Protein AF-W1YCS9-F1 (afdb_monomer_lite)

pLDDT: mean 95.97, std 5.29, range [67.75, 98.75]

Structure (mmCIF, N/CA/C/O backbone):
data_AF-W1YCS9-F1
#
_entry.id   AF-W1YCS9-F1
#
loop_
_atom_site.group_PDB
_atom_site.id
_atom_site.type_symbol
_atom_site.label_atom_id
_atom_site.label_alt_id
_atom_site.label_comp_id
_atom_site.label_asym_id
_atom_site.label_entity_id
_atom_site.label_seq_id
_atom_site.pdbx_PDB_ins_code
_atom_site.Cartn_x
_atom_site.Cartn_y
_atom_site.Cartn_z
_atom_site.occupancy
_atom_site.B_iso_or_equiv
_atom_site.auth_seq_id
_atom_site.auth_comp_id
_atom_site.auth_asym_id
_atom_site.auth_atom_id
_atom_site.pdbx_PDB_model_num
ATOM 1 N N . THR A 1 1 ? 3.116 2.735 -17.475 1.00 95.44 1 THR A N 1
ATOM 2 C CA . THR A 1 1 ? 2.582 1.876 -18.556 1.00 95.44 1 THR A CA 1
ATOM 3 C C . THR A 1 1 ? 1.106 1.616 -18.307 1.00 95.44 1 THR A C 1
ATOM 5 O O . THR A 1 1 ? 0.650 1.891 -17.201 1.00 95.44 1 THR A O 1
ATOM 8 N N . ASP A 1 2 ? 0.365 1.083 -19.282 1.00 97.62 2 ASP A N 1
ATOM 9 C CA . ASP A 1 2 ? -1.050 0.705 -19.088 1.00 97.62 2 ASP A CA 1
ATOM 10 C C . ASP A 1 2 ? -1.219 -0.318 -17.955 1.00 97.62 2 ASP A C 1
ATOM 12 O O . ASP A 1 2 ? -2.164 -0.255 -17.173 1.00 97.62 2 ASP A O 1
ATOM 16 N N . GLU A 1 3 ? -0.248 -1.218 -17.813 1.00 97.56 3 GLU A N 1
ATOM 17 C CA . GLU A 1 3 ? -0.187 -2.184 -16.719 1.00 97.56 3 GLU A CA 1
ATOM 18 C C . GLU A 1 3 ? -0.007 -1.514 -15.350 1.00 97.56 3 GLU A C 1
ATOM 20 O O . GLU A 1 3 ? -0.786 -1.768 -14.435 1.00 97.56 3 GLU A O 1
ATOM 25 N N . GLN A 1 4 ? 0.949 -0.587 -15.221 1.00 97.94 4 GLN A N 1
ATOM 26 C CA . GLN A 1 4 ? 1.113 0.191 -13.988 1.00 97.94 4 GLN A CA 1
ATOM 27 C C . GLN A 1 4 ? -0.133 1.027 -13.682 1.00 97.94 4 GLN A C 1
ATOM 29 O O . GLN A 1 4 ? -0.489 1.181 -12.522 1.00 97.94 4 GLN A O 1
ATOM 34 N N . TRP A 1 5 ? -0.820 1.551 -14.701 1.00 98.62 5 TRP A N 1
ATOM 35 C CA . TRP A 1 5 ? -2.078 2.271 -14.505 1.00 98.62 5 TRP A CA 1
ATOM 36 C C . TRP A 1 5 ? -3.176 1.359 -13.946 1.00 98.62 5 TRP A C 1
ATOM 38 O O . TRP A 1 5 ? -3.887 1.739 -13.017 1.00 98.62 5 TRP A O 1
ATOM 48 N N . ALA A 1 6 ? -3.271 0.124 -14.445 1.00 98.62 6 ALA A N 1
ATOM 49 C CA . ALA A 1 6 ? -4.189 -0.874 -13.907 1.00 98.62 6 ALA A CA 1
ATOM 50 C C . ALA A 1 6 ? -3.869 -1.236 -12.443 1.00 98.62 6 ALA A C 1
ATOM 52 O O . ALA A 1 6 ? -4.795 -1.388 -11.642 1.00 98.62 6 ALA A O 1
ATOM 53 N N . ASP A 1 7 ? -2.585 -1.326 -12.088 1.00 98.69 7 ASP A N 1
ATOM 54 C CA . ASP A 1 7 ? -2.128 -1.549 -10.712 1.00 98.69 7 ASP A CA 1
ATOM 55 C C . ASP A 1 7 ? -2.415 -0.347 -9.801 1.00 98.69 7 ASP A C 1
ATOM 57 O O . ASP A 1 7 ? -2.834 -0.539 -8.660 1.00 98.69 7 ASP A O 1
ATOM 61 N N . ILE A 1 8 ? -2.269 0.885 -10.305 1.00 98.75 8 ILE A N 1
ATOM 62 C CA . ILE A 1 8 ? -2.638 2.116 -9.587 1.00 98.75 8 ILE A CA 1
ATOM 63 C C . ILE A 1 8 ? -4.131 2.103 -9.254 1.00 98.75 8 ILE A C 1
ATOM 65 O O . ILE A 1 8 ? -4.493 2.285 -8.093 1.00 98.75 8 ILE A O 1
ATOM 69 N N . CYS A 1 9 ? -5.004 1.862 -10.238 1.00 98.75 9 CYS A N 1
ATOM 70 C CA . CYS A 1 9 ? -6.451 1.839 -10.011 1.00 98.75 9 CYS A CA 1
ATOM 71 C C . CYS A 1 9 ? -6.858 0.746 -9.013 1.00 98.75 9 CYS A C 1
ATOM 73 O O . CYS A 1 9 ? -7.662 0.999 -8.118 1.00 98.75 9 CYS A O 1
ATOM 75 N N . PHE A 1 10 ? -6.282 -0.453 -9.141 1.00 98.69 10 PHE A N 1
ATOM 76 C CA . PHE A 1 10 ? -6.533 -1.559 -8.218 1.00 98.69 10 PHE A CA 1
ATOM 77 C C . PHE A 1 10 ? -6.045 -1.246 -6.794 1.00 98.69 10 PHE A C 1
ATOM 79 O O . PHE A 1 10 ? -6.783 -1.433 -5.827 1.00 98.69 10 PHE A O 1
ATOM 86 N N . GLY A 1 11 ? -4.820 -0.733 -6.660 1.00 98.56 11 GLY A N 1
ATOM 87 C CA . GLY A 1 11 ? -4.238 -0.372 -5.370 1.00 98.56 11 GLY A CA 1
ATOM 88 C C . GLY A 1 11 ? -4.954 0.795 -4.692 1.00 98.56 11 GLY A C 1
ATOM 89 O O . GLY A 1 11 ? -5.065 0.801 -3.471 1.00 98.56 11 GLY A O 1
ATOM 90 N N . PHE A 1 12 ? -5.480 1.756 -5.455 1.00 98.44 12 PHE A N 1
ATOM 91 C CA . PHE A 1 12 ? -6.209 2.905 -4.910 1.00 98.44 12 PHE A CA 1
ATOM 92 C C . PHE A 1 12 ? -7.510 2.486 -4.230 1.00 98.44 12 PHE A C 1
ATOM 94 O O . PHE A 1 12 ? -7.756 2.874 -3.088 1.00 98.44 12 PHE A O 1
ATOM 101 N N . GLU A 1 13 ? -8.305 1.651 -4.902 1.00 98.06 13 GLU A N 1
ATOM 102 C CA . GLU A 1 13 ? -9.541 1.106 -4.337 1.00 98.06 13 GLU A CA 1
ATOM 103 C C . GLU A 1 13 ? -9.249 0.304 -3.061 1.00 98.06 13 GLU A C 1
ATOM 105 O O . GLU A 1 13 ? -9.868 0.524 -2.019 1.00 98.06 13 GLU A O 1
ATOM 110 N N . LEU A 1 14 ? -8.231 -0.564 -3.103 1.00 97.94 14 LEU A N 1
ATOM 111 C CA . LEU A 1 14 ? -7.827 -1.355 -1.945 1.00 97.94 14 LEU A CA 1
ATOM 112 C C . LEU A 1 14 ? -7.348 -0.476 -0.778 1.00 97.94 14 LEU A C 1
ATOM 114 O O . LEU A 1 14 ? -7.780 -0.678 0.354 1.00 97.94 14 LEU A O 1
ATOM 118 N N . ALA A 1 15 ? -6.486 0.512 -1.031 1.00 97.56 15 ALA A N 1
ATOM 119 C CA . ALA A 1 15 ? -5.971 1.410 0.002 1.00 97.56 15 ALA A CA 1
ATOM 120 C C . ALA A 1 15 ? -7.090 2.224 0.673 1.00 97.56 15 ALA A C 1
ATOM 122 O O . ALA A 1 15 ? -7.081 2.369 1.897 1.00 97.56 15 ALA A O 1
ATOM 123 N N . LYS A 1 16 ? -8.097 2.679 -0.090 1.00 96.31 16 LYS A N 1
ATOM 124 C CA . LYS A 1 16 ? -9.277 3.359 0.468 1.00 96.31 16 LYS A CA 1
ATOM 125 C C . LYS A 1 16 ? -10.100 2.438 1.370 1.00 96.31 16 LYS A C 1
ATOM 127 O O . LYS A 1 16 ? -10.483 2.861 2.460 1.00 96.31 16 LYS A O 1
ATOM 132 N N . GLN A 1 17 ? -10.323 1.185 0.971 1.00 96.06 17 GLN A N 1
ATOM 133 C CA . GLN A 1 17 ? -11.032 0.204 1.803 1.00 96.06 17 GLN A CA 1
ATOM 134 C C . GLN A 1 17 ? -10.257 -0.122 3.089 1.00 96.06 17 GLN A C 1
ATOM 136 O O . GLN A 1 17 ? -10.830 -0.093 4.177 1.00 96.06 17 GLN A O 1
ATOM 141 N N . MET A 1 18 ? -8.945 -0.361 2.992 1.00 95.31 18 MET A N 1
ATOM 142 C CA . MET A 1 18 ? -8.091 -0.617 4.160 1.00 95.31 18 MET A CA 1
ATOM 143 C C . MET A 1 18 ? -8.046 0.584 5.116 1.00 95.31 18 MET A C 1
ATOM 145 O O . MET A 1 18 ? -8.099 0.406 6.336 1.00 95.31 18 MET A O 1
ATOM 149 N N . GLY A 1 19 ? -8.001 1.803 4.568 1.00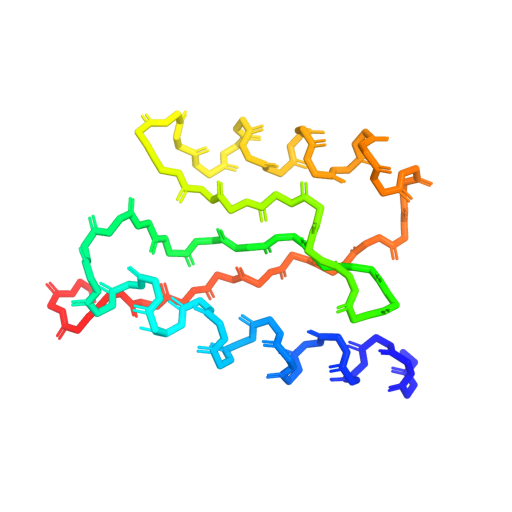 94.56 19 GLY A N 1
ATOM 150 C CA . GLY A 1 19 ? -8.033 3.045 5.335 1.00 94.56 19 GLY A CA 1
ATOM 151 C C . GLY A 1 19 ? -9.368 3.267 6.046 1.00 94.56 19 GLY A C 1
ATOM 152 O O . GLY A 1 19 ? -9.375 3.724 7.187 1.00 94.56 19 GLY A O 1
ATOM 153 N N . ALA A 1 20 ? -10.488 2.892 5.419 1.00 94.81 20 ALA A N 1
ATOM 154 C CA . ALA A 1 20 ? -11.818 2.945 6.031 1.00 94.81 20 ALA A CA 1
ATOM 155 C C . ALA A 1 20 ? -11.980 1.967 7.211 1.00 94.81 20 ALA A C 1
ATOM 157 O O . ALA A 1 20 ? -12.767 2.230 8.117 1.00 94.81 20 ALA A O 1
ATOM 158 N N . LEU A 1 21 ? -11.218 0.869 7.220 1.00 94.31 21 LEU A N 1
ATOM 159 C CA . LEU A 1 21 ? -11.164 -0.100 8.322 1.00 94.31 21 LEU A CA 1
ATOM 160 C C . LEU A 1 21 ? -10.142 0.269 9.412 1.00 94.31 21 LEU A C 1
ATOM 162 O O . LEU A 1 21 ? -9.954 -0.498 10.351 1.00 94.31 21 LEU A O 1
ATOM 166 N N . ASP A 1 22 ? -9.463 1.411 9.276 1.00 93.00 22 ASP A N 1
ATOM 167 C CA . ASP A 1 22 ? -8.393 1.890 10.162 1.00 93.00 22 ASP A CA 1
ATOM 168 C C . ASP A 1 22 ? -7.172 0.955 10.290 1.00 93.00 22 ASP A C 1
ATOM 170 O O . ASP A 1 22 ? -6.342 1.103 11.183 1.00 93.00 22 ASP A O 1
ATOM 174 N N . ILE A 1 23 ? -6.991 0.020 9.355 1.00 93.94 23 ILE A N 1
ATOM 175 C CA . ILE A 1 23 ? -5.873 -0.936 9.395 1.00 93.94 23 ILE A CA 1
ATOM 176 C C . ILE A 1 23 ? -4.576 -0.268 8.926 1.00 93.94 23 ILE A C 1
ATOM 178 O O . ILE A 1 23 ? -3.544 -0.370 9.582 1.00 93.94 23 ILE A O 1
ATOM 182 N N . GLY A 1 24 ? -4.635 0.454 7.809 1.00 94.81 24 GLY A N 1
ATOM 183 C CA . GLY A 1 24 ? -3.498 1.145 7.207 1.00 94.81 24 GLY A CA 1
ATOM 184 C C . GLY A 1 24 ? -3.894 1.821 5.903 1.00 94.81 24 GLY A C 1
ATOM 185 O O . GLY A 1 24 ? -5.059 1.770 5.517 1.00 94.81 24 GLY A O 1
ATOM 186 N N . GLN A 1 25 ? -2.954 2.510 5.255 1.00 96.81 25 GLN A N 1
ATOM 187 C CA . GLN A 1 25 ? -3.285 3.409 4.141 1.00 96.81 25 GLN A CA 1
ATOM 188 C C . GLN A 1 25 ? -2.341 3.319 2.939 1.00 96.81 25 GLN A C 1
ATOM 190 O O . GLN A 1 25 ? -2.508 4.061 1.973 1.00 96.81 25 GLN A O 1
ATOM 195 N N . THR A 1 26 ? -1.372 2.405 2.988 1.00 98.44 26 THR A N 1
ATOM 196 C CA . THR A 1 26 ? -0.432 2.126 1.900 1.00 98.44 26 THR A CA 1
ATOM 197 C C . THR A 1 26 ? -0.552 0.671 1.467 1.00 98.44 26 THR A C 1
ATOM 199 O O . THR A 1 26 ? -0.590 -0.232 2.302 1.00 98.44 26 THR A O 1
ATOM 202 N N . VAL A 1 27 ? -0.551 0.430 0.160 1.00 98.50 27 VAL A N 1
ATOM 203 C CA . VAL A 1 27 ? -0.475 -0.901 -0.446 1.00 98.50 27 VAL A CA 1
ATOM 204 C C . VAL A 1 27 ? 0.608 -0.929 -1.519 1.00 98.50 27 VAL A C 1
ATOM 206 O O . VAL A 1 27 ? 0.883 0.077 -2.173 1.00 98.50 27 VAL A O 1
ATOM 209 N N . VAL A 1 28 ? 1.223 -2.091 -1.713 1.00 98.75 28 VAL A N 1
ATOM 210 C CA . VAL A 1 28 ? 2.181 -2.351 -2.790 1.00 98.75 28 VAL A CA 1
ATOM 211 C C . VAL A 1 28 ? 1.596 -3.422 -3.699 1.00 98.75 28 VAL A C 1
ATOM 213 O O . VAL A 1 28 ? 1.223 -4.497 -3.228 1.00 98.75 28 VAL A O 1
ATOM 216 N N . VAL A 1 29 ? 1.505 -3.128 -4.993 1.00 98.69 29 VAL A N 1
ATOM 217 C CA . VAL A 1 29 ? 0.825 -3.949 -6.001 1.00 98.69 29 VAL A CA 1
ATOM 218 C C . VAL A 1 29 ? 1.769 -4.243 -7.160 1.00 98.69 29 VAL A C 1
ATOM 220 O O . VAL A 1 29 ? 2.557 -3.388 -7.555 1.00 98.69 29 VAL A O 1
ATOM 223 N N . LYS A 1 30 ? 1.676 -5.448 -7.721 1.00 98.31 30 LYS A N 1
ATOM 224 C CA . LYS A 1 30 ? 2.322 -5.804 -8.985 1.00 98.31 30 LYS A CA 1
ATOM 225 C C . LYS A 1 30 ? 1.454 -6.787 -9.760 1.00 98.31 30 LYS A C 1
ATOM 227 O O . LYS A 1 30 ? 1.077 -7.816 -9.203 1.00 98.31 30 LYS A O 1
ATOM 232 N N . HIS A 1 31 ? 1.142 -6.495 -11.021 1.00 97.44 31 HIS A N 1
ATOM 233 C CA . HIS A 1 31 ? 0.288 -7.339 -11.870 1.00 97.44 31 HIS A CA 1
ATOM 234 C C . HIS A 1 31 ? -1.058 -7.678 -11.196 1.00 97.44 31 HIS A C 1
ATOM 236 O O . HIS A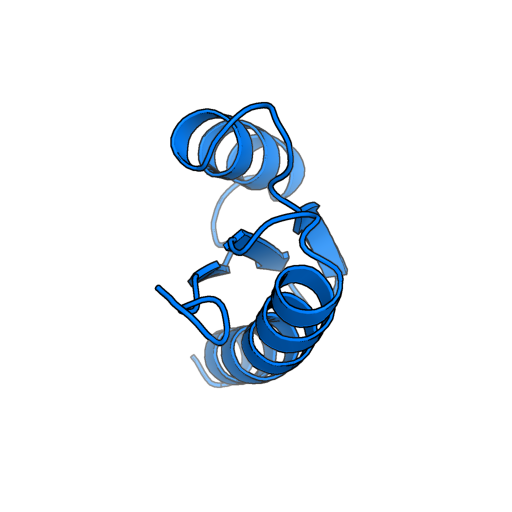 1 31 ? -1.513 -8.823 -11.210 1.00 97.44 31 HIS A O 1
ATOM 242 N N . LYS A 1 32 ? -1.670 -6.687 -10.537 1.00 97.75 32 LYS A N 1
ATOM 243 C CA . LYS A 1 32 ? -2.878 -6.779 -9.696 1.00 97.75 32 LYS A CA 1
ATOM 244 C C . LYS A 1 32 ? -2.793 -7.758 -8.520 1.00 97.75 32 LYS A C 1
ATOM 246 O O . LYS A 1 32 ? -3.807 -8.054 -7.894 1.00 97.75 32 LYS A O 1
ATOM 251 N N . ALA A 1 33 ? -1.603 -8.241 -8.177 1.00 97.88 33 ALA A N 1
ATOM 252 C CA . ALA A 1 33 ? -1.364 -8.988 -6.953 1.00 97.88 33 ALA A CA 1
ATOM 253 C C . ALA A 1 33 ? -0.877 -8.043 -5.848 1.00 97.88 33 ALA A C 1
ATOM 255 O O . ALA A 1 33 ? -0.030 -7.176 -6.072 1.00 97.88 33 ALA A O 1
ATOM 256 N N . VAL A 1 34 ? -1.407 -8.218 -4.637 1.00 98.19 34 VAL A N 1
ATOM 257 C CA . VAL A 1 34 ? -1.013 -7.430 -3.464 1.00 98.19 34 VAL A CA 1
ATOM 258 C C . VAL A 1 34 ? 0.253 -8.028 -2.865 1.00 98.19 34 VAL A C 1
ATOM 260 O O . VAL A 1 34 ? 0.240 -9.154 -2.374 1.00 98.19 34 VAL A O 1
ATOM 263 N N . MET A 1 35 ? 1.346 -7.273 -2.902 1.00 98.56 35 MET A N 1
ATOM 264 C CA . MET A 1 35 ? 2.628 -7.676 -2.320 1.00 98.56 35 MET A CA 1
ATOM 265 C C . MET A 1 35 ? 2.680 -7.342 -0.829 1.00 98.56 35 MET A C 1
ATOM 267 O O . MET A 1 35 ? 3.144 -8.136 -0.013 1.00 98.56 35 MET A O 1
ATOM 271 N N . ALA A 1 36 ? 2.187 -6.160 -0.458 1.00 98.38 36 ALA A N 1
ATOM 272 C CA . ALA A 1 36 ? 2.146 -5.708 0.924 1.00 98.38 36 ALA A CA 1
ATOM 273 C C . ALA A 1 36 ? 0.975 -4.751 1.160 1.00 98.38 36 ALA A C 1
ATOM 275 O O . ALA A 1 36 ? 0.591 -3.990 0.276 1.00 98.38 36 ALA A O 1
ATOM 276 N N . ILE A 1 37 ? 0.440 -4.785 2.377 1.00 98.06 37 ILE A N 1
ATOM 277 C CA . ILE A 1 37 ? -0.474 -3.786 2.930 1.00 98.06 37 ILE A CA 1
ATOM 278 C C . ILE A 1 37 ? 0.186 -3.277 4.209 1.00 98.06 37 ILE A C 1
ATOM 280 O O . ILE A 1 37 ? 0.675 -4.091 4.995 1.00 98.06 37 ILE A O 1
ATOM 284 N N . GLU A 1 38 ? 0.241 -1.958 4.373 1.00 97.94 38 GLU A N 1
ATOM 285 C CA . GLU A 1 38 ? 0.706 -1.302 5.593 1.00 97.94 38 GLU A CA 1
ATOM 286 C C . GLU A 1 38 ? -0.287 -1.566 6.721 1.00 97.94 38 GLU A C 1
ATOM 288 O O . GLU A 1 38 ? -1.495 -1.454 6.526 1.00 97.94 38 GLU A O 1
ATOM 293 N N . ALA A 1 39 ? 0.229 -1.858 7.907 1.00 95.81 39 ALA A N 1
ATOM 294 C CA . ALA A 1 39 ? -0.510 -1.791 9.152 1.00 95.81 39 ALA A CA 1
ATOM 295 C C . ALA A 1 39 ? 0.346 -1.063 10.204 1.00 95.81 39 ALA A C 1
ATOM 297 O O . ALA A 1 39 ? 0.857 0.033 9.962 1.00 95.81 39 ALA A O 1
ATOM 298 N N . ILE A 1 40 ? 0.533 -1.670 11.378 1.00 96.31 40 ILE A N 1
ATOM 299 C CA . ILE A 1 40 ? 1.264 -1.074 12.502 1.00 96.31 40 ILE A CA 1
ATOM 300 C C . ILE A 1 40 ? 2.763 -0.875 12.224 1.00 96.31 40 ILE A C 1
ATOM 302 O O . ILE A 1 40 ? 3.431 -0.128 12.935 1.00 96.31 40 ILE A O 1
ATOM 306 N N . GLU A 1 41 ? 3.327 -1.542 11.212 1.00 97.19 41 GLU A N 1
ATOM 307 C CA . GLU A 1 41 ? 4.754 -1.452 10.908 1.00 97.19 41 GLU A CA 1
ATOM 308 C C . GLU A 1 41 ? 5.165 -0.115 10.273 1.00 97.19 41 GLU A C 1
ATOM 310 O O . GLU A 1 41 ? 6.344 0.243 10.335 1.00 97.19 41 GLU A O 1
ATOM 315 N N . GLY A 1 42 ? 4.205 0.615 9.697 1.00 97.06 42 GLY A N 1
ATOM 316 C CA . GLY A 1 42 ? 4.410 1.894 9.024 1.00 97.06 42 GLY A CA 1
ATOM 317 C C . GLY A 1 42 ? 4.827 1.790 7.551 1.00 97.06 42 GLY A C 1
ATOM 318 O O . GLY A 1 42 ? 5.268 0.750 7.052 1.00 97.06 42 GLY A O 1
ATOM 319 N N . THR A 1 43 ? 4.688 2.917 6.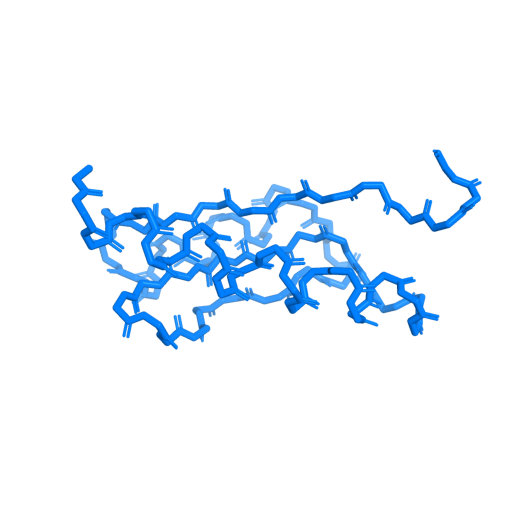851 1.00 97.75 43 THR A N 1
ATOM 320 C CA . THR A 1 43 ? 4.813 3.023 5.389 1.00 97.75 43 THR A CA 1
ATOM 321 C C . THR A 1 43 ? 6.163 2.519 4.866 1.00 97.75 43 THR A C 1
ATOM 323 O O . THR A 1 43 ? 6.187 1.699 3.951 1.00 97.75 43 THR A O 1
ATOM 326 N N . ASP A 1 44 ? 7.282 2.943 5.458 1.00 98.31 44 ASP A N 1
ATOM 327 C CA . ASP A 1 44 ? 8.621 2.598 4.955 1.00 98.31 44 ASP A CA 1
ATOM 328 C C . ASP A 1 44 ? 8.874 1.087 4.982 1.00 98.31 44 ASP A C 1
ATOM 330 O O . ASP A 1 44 ? 9.326 0.502 3.996 1.00 98.31 44 ASP A O 1
ATOM 334 N N . LYS A 1 45 ? 8.519 0.423 6.091 1.00 98.56 45 LYS A N 1
ATOM 335 C CA . LYS A 1 45 ? 8.661 -1.035 6.219 1.00 98.56 45 LYS A CA 1
ATOM 336 C C . LYS A 1 45 ? 7.745 -1.778 5.249 1.00 98.56 45 LYS A C 1
ATOM 338 O O . LYS A 1 45 ? 8.157 -2.796 4.697 1.00 98.56 45 LYS A O 1
ATOM 343 N N . CYS A 1 46 ? 6.535 -1.266 5.018 1.00 98.56 46 CYS A N 1
ATOM 344 C CA . CYS A 1 46 ? 5.615 -1.817 4.027 1.00 98.56 46 CYS A CA 1
ATOM 345 C C . CYS A 1 46 ? 6.190 -1.728 2.603 1.00 98.56 46 CYS A C 1
ATOM 347 O O . CYS A 1 46 ? 6.198 -2.733 1.892 1.00 98.56 46 CYS A O 1
ATOM 349 N N . ILE A 1 47 ? 6.738 -0.572 2.209 1.00 98.44 47 ILE A N 1
ATOM 350 C CA . ILE A 1 47 ? 7.346 -0.372 0.884 1.00 98.44 47 ILE A CA 1
ATOM 351 C C . ILE A 1 47 ? 8.543 -1.302 0.686 1.00 98.44 47 ILE A C 1
ATOM 353 O O . ILE A 1 47 ? 8.624 -1.970 -0.343 1.00 98.44 47 ILE A O 1
ATOM 357 N N . LEU A 1 48 ? 9.443 -1.387 1.671 1.00 98.19 48 LEU A N 1
ATOM 358 C CA . LEU A 1 48 ? 10.617 -2.261 1.596 1.00 98.19 48 LEU A CA 1
ATOM 359 C C . LEU A 1 48 ? 10.212 -3.734 1.429 1.00 98.19 48 LEU A C 1
ATOM 361 O O . LEU A 1 48 ? 10.661 -4.390 0.489 1.00 98.19 48 LEU A O 1
ATOM 365 N N . ARG A 1 49 ? 9.296 -4.229 2.274 1.00 98.31 49 ARG A N 1
ATOM 366 C CA . ARG A 1 49 ? 8.764 -5.601 2.196 1.00 98.31 49 ARG A CA 1
ATOM 367 C C . ARG A 1 49 ? 8.041 -5.867 0.873 1.00 98.31 49 ARG A C 1
ATOM 369 O O . ARG A 1 49 ? 8.218 -6.923 0.272 1.00 98.31 49 ARG A O 1
ATOM 376 N N . GLY A 1 50 ? 7.221 -4.924 0.412 1.00 98.31 50 GLY A N 1
ATOM 377 C CA . GLY A 1 50 ? 6.486 -5.044 -0.846 1.00 98.31 50 GLY A CA 1
ATOM 378 C C . GLY A 1 50 ? 7.402 -5.039 -2.072 1.00 98.31 50 GLY A C 1
ATOM 379 O O . GLY A 1 50 ? 7.173 -5.807 -3.003 1.00 98.31 50 GLY A O 1
ATOM 380 N N . GLY A 1 51 ? 8.460 -4.225 -2.059 1.00 97.94 51 GLY A N 1
ATOM 381 C CA . GLY A 1 51 ? 9.475 -4.189 -3.113 1.00 97.94 51 GLY A CA 1
ATOM 382 C C . GLY A 1 51 ? 10.291 -5.480 -3.194 1.00 97.94 51 GLY A C 1
ATOM 383 O O . GLY A 1 51 ? 10.556 -5.961 -4.298 1.00 97.94 51 GLY A O 1
ATOM 384 N N . GLU A 1 52 ? 10.628 -6.073 -2.044 1.00 97.94 52 GLU A N 1
ATOM 385 C CA . GLU A 1 52 ? 11.299 -7.376 -1.959 1.00 97.94 52 GLU A CA 1
ATOM 386 C C . GLU A 1 52 ? 10.420 -8.501 -2.529 1.00 97.94 52 GLU A C 1
ATOM 388 O O . GLU A 1 52 ? 10.849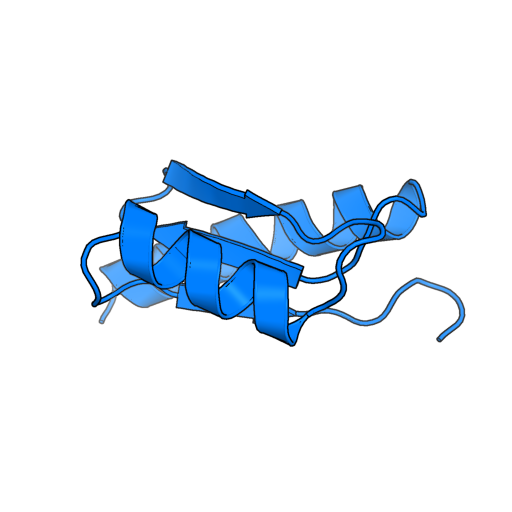 -9.229 -3.426 1.00 97.94 52 GLU A O 1
ATOM 393 N N . LEU A 1 53 ? 9.162 -8.596 -2.080 1.00 97.88 53 LEU A N 1
ATOM 394 C CA . LEU A 1 53 ? 8.200 -9.596 -2.563 1.00 97.88 53 LEU A CA 1
ATOM 395 C C . LEU A 1 53 ? 7.879 -9.420 -4.055 1.00 97.88 53 LEU A C 1
ATOM 397 O O . LEU A 1 53 ? 7.805 -10.401 -4.795 1.00 97.88 53 LEU A O 1
ATOM 401 N N . GLY A 1 54 ? 7.742 -8.170 -4.506 1.00 96.12 54 GLY A N 1
ATOM 402 C CA . GLY A 1 54 ? 7.485 -7.821 -5.901 1.00 96.12 54 GLY A CA 1
ATOM 403 C C . GLY A 1 54 ? 8.695 -7.990 -6.822 1.00 96.12 54 GLY A C 1
ATOM 404 O O . GLY A 1 54 ? 8.521 -8.023 -8.041 1.00 96.12 54 GLY A O 1
ATOM 405 N N . ARG A 1 55 ? 9.909 -8.139 -6.272 1.00 95.44 55 ARG A N 1
ATOM 406 C CA . ARG A 1 55 ? 11.180 -8.159 -7.020 1.00 95.44 55 ARG A CA 1
ATOM 407 C C . ARG A 1 55 ? 11.360 -6.917 -7.904 1.00 95.44 55 ARG A C 1
ATOM 409 O O . ARG A 1 55 ? 11.733 -7.035 -9.068 1.00 95.44 55 ARG A O 1
ATOM 416 N N . GLY A 1 56 ? 11.060 -5.738 -7.357 1.00 89.56 56 GLY A N 1
ATOM 417 C CA . GLY A 1 56 ? 11.063 -4.476 -8.109 1.00 89.56 56 GLY A CA 1
ATOM 418 C C . GLY A 1 56 ? 9.874 -4.319 -9.067 1.00 89.56 56 GLY A C 1
ATOM 419 O O . GLY A 1 56 ? 8.999 -5.183 -9.146 1.00 89.56 56 GLY A O 1
ATOM 420 N N . ASP A 1 57 ? 9.821 -3.186 -9.772 1.00 92.06 57 ASP A N 1
ATOM 421 C CA . ASP A 1 57 ? 8.753 -2.815 -10.723 1.00 92.06 57 ASP A CA 1
ATOM 422 C C . ASP A 1 57 ? 7.321 -2.893 -10.159 1.00 92.06 57 ASP A C 1
ATOM 424 O O . ASP A 1 57 ? 6.356 -3.082 -10.895 1.00 92.06 57 ASP A O 1
ATOM 428 N N . ALA A 1 58 ? 7.178 -2.756 -8.840 1.00 97.56 58 ALA A N 1
ATOM 429 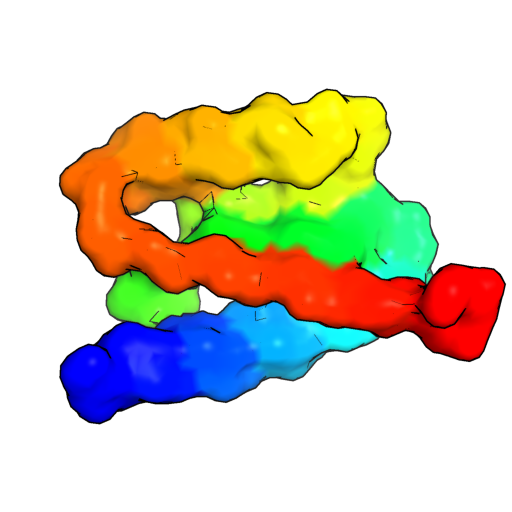C CA . ALA A 1 58 ? 5.889 -2.692 -8.168 1.00 97.56 58 ALA A CA 1
ATOM 430 C C . ALA A 1 58 ? 5.387 -1.243 -8.077 1.00 97.56 58 ALA A C 1
ATOM 432 O O . ALA A 1 58 ? 6.168 -0.290 -8.038 1.00 97.56 58 ALA A O 1
ATOM 433 N N . VAL A 1 59 ? 4.072 -1.086 -7.992 1.00 98.69 59 VAL A N 1
ATOM 434 C CA . VAL A 1 59 ? 3.397 0.186 -7.747 1.00 98.69 59 VAL A CA 1
ATOM 435 C C . VAL A 1 59 ? 3.122 0.321 -6.255 1.00 98.69 59 VAL A C 1
ATOM 437 O O . VAL A 1 59 ? 2.508 -0.551 -5.642 1.00 98.69 59 VAL A O 1
ATOM 440 N N . VAL A 1 60 ? 3.542 1.441 -5.671 1.00 98.62 60 VAL A N 1
ATOM 441 C CA . VAL A 1 60 ? 3.144 1.841 -4.318 1.00 98.62 60 VAL A CA 1
ATOM 442 C C . VAL A 1 60 ? 1.957 2.785 -4.433 1.00 98.62 60 VAL A C 1
ATOM 444 O O . VAL A 1 60 ? 2.033 3.793 -5.135 1.00 98.62 60 VAL A O 1
ATOM 447 N N . VAL A 1 61 ? 0.877 2.483 -3.721 1.00 98.62 61 VAL A N 1
ATOM 448 C CA . VAL A 1 61 ? -0.286 3.363 -3.611 1.00 98.62 61 VAL A CA 1
ATOM 449 C C . VAL A 1 61 ? -0.502 3.716 -2.151 1.00 98.62 61 VAL A C 1
ATOM 451 O O . VAL A 1 61 ? -0.581 2.832 -1.303 1.00 98.62 61 VAL A O 1
ATOM 454 N N . LYS A 1 62 ? -0.615 5.011 -1.862 1.00 97.94 62 LYS A N 1
ATOM 455 C CA . LYS A 1 62 ? -0.943 5.538 -0.539 1.00 97.94 62 LYS A CA 1
ATOM 456 C C . LYS A 1 62 ? -2.082 6.541 -0.661 1.00 97.94 62 LYS A C 1
ATOM 458 O O . LYS A 1 62 ? -2.061 7.376 -1.562 1.00 97.94 62 LYS A O 1
ATOM 463 N N . THR A 1 63 ? -3.061 6.462 0.229 1.00 96.38 63 THR A N 1
ATOM 464 C CA . THR A 1 63 ? -4.238 7.346 0.236 1.00 96.38 63 THR A CA 1
ATOM 465 C C . THR A 1 63 ? -4.400 8.024 1.591 1.00 96.38 63 THR A C 1
ATOM 467 O O . THR A 1 63 ? -3.908 7.494 2.584 1.00 96.38 63 THR A O 1
ATOM 470 N N . GLU A 1 64 ? -5.121 9.149 1.675 1.00 92.06 64 GLU A N 1
ATOM 471 C CA . GLU A 1 64 ? -5.558 9.636 2.991 1.00 92.06 64 GLU A CA 1
ATOM 472 C C . GLU A 1 64 ? -6.651 8.733 3.579 1.00 92.06 64 GLU A C 1
ATOM 474 O O . GLU A 1 64 ? -7.537 8.250 2.852 1.00 92.06 64 GLU A O 1
ATOM 479 N N . LYS A 1 65 ? -6.590 8.523 4.900 1.00 85.06 65 LYS A N 1
ATOM 480 C CA . LYS A 1 65 ? -7.718 8.014 5.689 1.00 85.06 65 LYS A CA 1
ATOM 481 C C . LYS A 1 65 ? -8.831 9.074 5.734 1.00 85.06 65 LYS A C 1
ATOM 483 O O . LYS A 1 65 ? -8.523 10.258 5.652 1.00 85.06 65 LYS A O 1
ATOM 488 N N . PRO A 1 66 ? -10.110 8.696 5.935 1.00 79.50 66 PRO A N 1
ATOM 489 C CA . PRO A 1 66 ? -11.244 9.634 5.918 1.00 79.50 66 PRO A CA 1
ATOM 490 C C . PRO A 1 66 ? -11.155 10.853 6.859 1.00 79.50 66 PRO A C 1
ATOM 492 O O . PRO A 1 66 ? -11.943 11.777 6.706 1.00 79.50 66 PRO A O 1
ATOM 495 N N . ASN A 1 67 ? -10.221 10.863 7.818 1.00 76.19 67 ASN A N 1
ATOM 496 C CA . ASN A 1 67 ? -10.068 11.899 8.842 1.00 76.19 67 ASN A CA 1
ATOM 497 C C . ASN A 1 67 ? -8.606 12.377 9.004 1.00 76.19 67 ASN A C 1
ATOM 499 O O . ASN A 1 67 ? -8.218 12.747 10.113 1.00 76.19 67 ASN A O 1
ATOM 503 N N . GLN A 1 68 ? -7.775 12.287 7.957 1.00 67.75 68 GLN A N 1
ATOM 504 C CA . GLN A 1 68 ? -6.326 12.531 8.033 1.00 67.75 68 GLN A CA 1
ATOM 505 C C . GLN A 1 68 ? -5.808 13.459 6.934 1.00 67.75 68 GLN A C 1
ATOM 507 O O . GLN A 1 68 ? -6.515 13.628 5.920 1.00 67.75 68 GLN A O 1
#

InterPro domains:
  IPR010415 LpxI, C-terminal [PF06230] (2-68)
  IPR043167 LpxI, C-terminal domain superfamily [G3DSA:3.40.140.80] (1-68)
  IPR053174 UDP-2,3-diacylglucosamine pyrophosphatase LpxI [PTHR39962] (2-68)

Foldseek 3Di:
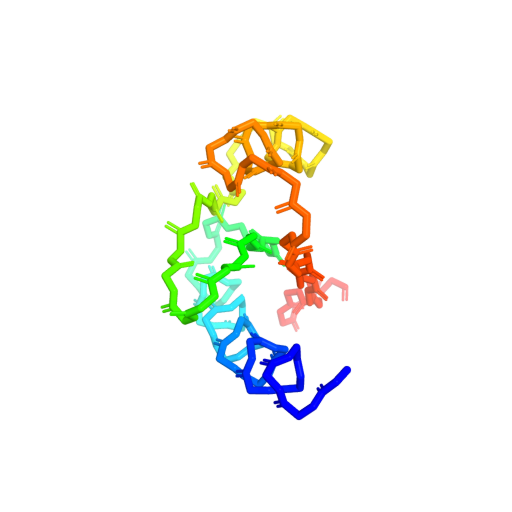DVQLVVFQVLQQVVLQVCLQVVQAFKWKDDSSDTQFGDGPVDDVVRVVSSCVSNVDPIDMDGDDRPVD

Sequence (68 aa):
TDEQWADICFGFELAKQMGALDIGQTVVVKHKAVMAIEAIEGTDKCILRGGELGRGDAVVVKTEKPNQ

Secondary structure (DSSP, 8-state):
-HHHHHHHHHHHHHHHHHHHTTS-SEEEEETTEEEEE-STT-HHHHHHHHHHHHTS-PEEEE---TT-

Radius of gyration: 11.04 Å; chains: 1; bounding box: 23×22×32 Å

Organism: NCBI:txid408170